Protein AF-A0A971F1M7-F1 (afdb_monomer)

Solvent-accessible surface area (backbone atoms only — not comparable to full-atom values): 2766 Å² total; per-residue (Å²): 117,73,66,63,51,55,52,51,55,48,53,52,50,52,52,50,51,51,52,50,49,44,60,71,50,51,49,56,50,51,53,53,53,49,53,51,50,50,40,55,70,51,50,49,62,60,69,74,102

Mean predicted aligned error: 7.94 Å

Structure (mmCIF, N/CA/C/O backbone):
data_AF-A0A971F1M7-F1
#
_entry.id   AF-A0A971F1M7-F1
#
loop_
_atom_site.group_PDB
_atom_site.id
_atom_site.type_symbol
_atom_site.label_atom_id
_atom_site.label_alt_id
_atom_site.label_comp_id
_atom_site.label_asym_id
_atom_site.label_entity_id
_atom_site.label_seq_id
_atom_site.pdbx_PDB_ins_code
_atom_site.Cartn_x
_atom_site.Cartn_y
_atom_site.Cartn_z
_atom_site.occupancy
_atom_site.B_iso_or_equiv
_atom_site.auth_seq_id
_atom_site.auth_comp_id
_atom_site.auth_asym_id
_atom_site.auth_atom_id
_atom_site.pdbx_PDB_model_num
ATOM 1 N N . MET A 1 1 ? -16.576 -1.114 32.621 1.00 57.47 1 MET A N 1
ATOM 2 C CA . MET A 1 1 ? -16.346 -1.998 31.443 1.00 57.47 1 MET A CA 1
ATOM 3 C C . MET A 1 1 ? -16.785 -1.422 30.081 1.00 57.47 1 MET A C 1
ATOM 5 O O . MET A 1 1 ? -16.103 -1.671 29.094 1.00 57.47 1 MET A O 1
ATOM 9 N N . ARG A 1 2 ? -17.889 -0.660 29.969 1.00 65.06 2 ARG A N 1
ATOM 10 C CA . ARG A 1 2 ? -18.421 -0.149 28.676 1.00 65.06 2 ARG A CA 1
ATOM 11 C C . ARG A 1 2 ? -17.498 0.859 27.955 1.00 65.06 2 ARG A C 1
ATOM 13 O O . ARG A 1 2 ? -17.359 0.785 26.738 1.00 65.06 2 ARG A O 1
ATOM 20 N N . TYR A 1 3 ? -16.819 1.733 28.704 1.00 67.94 3 TYR A N 1
ATOM 21 C CA . TYR A 1 3 ? -15.878 2.728 28.160 1.00 67.94 3 TYR A CA 1
ATOM 22 C C . TYR A 1 3 ? -14.628 2.102 27.520 1.00 67.94 3 TYR A C 1
ATOM 24 O O . TYR A 1 3 ? -14.301 2.439 26.384 1.00 67.94 3 TYR A O 1
ATOM 32 N N . LYS A 1 4 ? -14.004 1.110 28.176 1.00 73.06 4 LYS A N 1
ATOM 33 C CA . LYS A 1 4 ? -12.821 0.406 27.640 1.00 73.06 4 LYS A CA 1
ATOM 34 C C . LYS A 1 4 ? -13.096 -0.269 26.289 1.00 73.06 4 LYS A C 1
ATOM 36 O O . LYS A 1 4 ? -12.250 -0.230 25.403 1.00 73.06 4 LYS A O 1
ATOM 41 N N . ARG A 1 5 ? -14.303 -0.824 26.091 1.00 75.81 5 ARG A N 1
ATOM 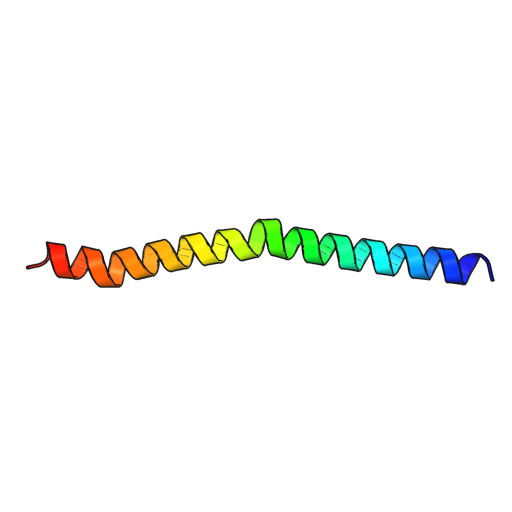42 C CA . ARG A 1 5 ? -14.710 -1.387 24.790 1.00 75.81 5 ARG A CA 1
ATOM 43 C C . ARG A 1 5 ? -14.797 -0.310 23.709 1.00 75.81 5 ARG A C 1
ATOM 45 O O . ARG A 1 5 ? -14.204 -0.482 22.650 1.00 75.81 5 ARG A O 1
ATOM 52 N N . LYS A 1 6 ? -15.477 0.815 23.970 1.00 78.75 6 LYS A N 1
ATOM 53 C CA . LYS A 1 6 ? -15.580 1.927 23.001 1.00 78.75 6 LYS A CA 1
ATOM 54 C C . LYS A 1 6 ? -14.208 2.445 22.575 1.00 78.75 6 LYS A C 1
ATOM 56 O O . LYS A 1 6 ? -13.991 2.673 21.387 1.00 78.75 6 LYS A O 1
ATOM 61 N N . GLU A 1 7 ? -13.289 2.595 23.521 1.00 84.19 7 GLU A N 1
ATOM 62 C CA . GLU A 1 7 ? -11.938 3.070 23.235 1.00 84.19 7 GLU A CA 1
ATOM 63 C C . GLU A 1 7 ? -11.139 2.061 22.398 1.00 84.19 7 GLU A C 1
ATOM 65 O O . GLU A 1 7 ? -10.513 2.435 21.405 1.00 84.19 7 GLU A O 1
ATOM 70 N N . HIS A 1 8 ? -11.252 0.766 22.712 1.00 84.06 8 HIS A N 1
ATOM 71 C CA . HIS A 1 8 ? -10.635 -0.304 21.932 1.00 84.06 8 HIS A CA 1
ATOM 72 C C . HIS A 1 8 ? -11.156 -0.342 20.484 1.00 84.06 8 HIS A C 1
ATOM 74 O O . HIS A 1 8 ? -10.366 -0.341 19.540 1.00 84.06 8 HIS A O 1
ATOM 80 N N . PHE A 1 9 ? -12.476 -0.243 20.280 1.00 83.69 9 PHE A N 1
ATOM 81 C CA . PHE A 1 9 ? -13.074 -0.152 18.941 1.00 83.69 9 PHE A CA 1
ATOM 82 C C . PHE A 1 9 ? -12.694 1.133 18.190 1.00 83.69 9 PHE A C 1
ATOM 84 O O . PHE A 1 9 ? -12.635 1.131 16.959 1.00 83.69 9 PHE A O 1
ATOM 91 N N . LYS A 1 10 ? -12.439 2.245 18.892 1.00 84.81 10 LYS A N 1
ATOM 92 C CA . LYS A 1 10 ? -11.968 3.494 18.274 1.00 84.81 10 LYS A CA 1
ATOM 93 C C . LYS A 1 10 ? -10.522 3.345 17.787 1.00 84.81 10 LYS A C 1
ATOM 95 O O . LYS A 1 10 ? -10.239 3.680 16.641 1.00 84.81 10 LYS A O 1
ATOM 100 N N . ARG A 1 11 ? -9.645 2.745 18.603 1.00 86.94 11 ARG A N 1
ATOM 101 C CA . ARG A 1 11 ? -8.258 2.426 18.218 1.00 86.94 11 ARG A CA 1
ATOM 102 C C . ARG A 1 11 ? -8.199 1.445 17.045 1.00 86.94 11 ARG A C 1
ATOM 104 O O . ARG A 1 11 ? -7.430 1.669 16.116 1.00 86.94 11 ARG A O 1
ATOM 111 N N . MET A 1 12 ? -9.040 0.406 17.039 1.00 85.56 12 MET A N 1
ATOM 112 C CA . MET A 1 12 ? -9.114 -0.540 15.915 1.00 85.56 12 MET A CA 1
ATOM 113 C C . MET A 1 12 ? -9.545 0.138 14.609 1.00 85.56 12 MET A C 1
ATOM 115 O O . MET A 1 12 ? -8.924 -0.085 13.572 1.00 85.56 12 MET A O 1
ATO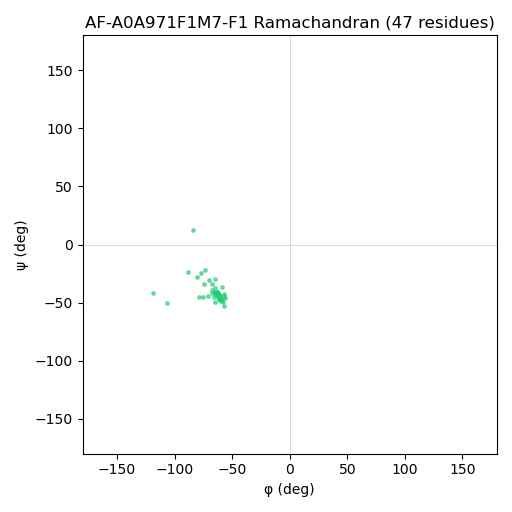M 119 N N . ARG A 1 13 ? -10.561 1.013 14.650 1.00 88.56 13 ARG A N 1
ATOM 120 C CA . ARG A 1 13 ? -10.999 1.775 13.467 1.00 88.56 13 ARG A CA 1
ATOM 121 C C . ARG A 1 13 ? -9.920 2.716 12.946 1.00 88.56 13 ARG A C 1
ATOM 123 O O . ARG A 1 13 ? -9.717 2.776 11.741 1.00 88.56 13 ARG A O 1
ATOM 130 N N . HIS A 1 14 ? -9.196 3.391 13.835 1.00 89.19 14 HIS A N 1
ATOM 131 C CA . HIS A 1 14 ? -8.119 4.294 13.437 1.00 89.19 14 HIS A CA 1
ATOM 132 C C . HIS A 1 14 ? -6.949 3.547 12.782 1.00 89.19 14 HIS A C 1
ATOM 134 O O . HIS A 1 14 ? -6.440 3.986 11.756 1.00 89.19 14 HIS A O 1
ATOM 140 N N . LYS A 1 15 ? -6.566 2.379 13.320 1.00 88.12 15 LYS A N 1
ATOM 141 C CA . LYS A 1 15 ? -5.562 1.507 12.689 1.00 88.12 15 LYS A CA 1
ATOM 142 C C . LYS A 1 15 ? -6.018 1.017 11.314 1.00 88.12 15 LYS A C 1
ATOM 144 O O . LYS A 1 15 ? -5.234 1.031 10.373 1.00 88.12 15 LYS A O 1
ATOM 149 N N . LYS A 1 16 ? -7.293 0.638 11.176 1.00 89.62 16 LYS A N 1
ATOM 150 C CA . LYS A 1 16 ? -7.859 0.217 9.887 1.00 89.62 16 LYS A CA 1
ATOM 151 C C . LYS A 1 16 ? -7.869 1.362 8.869 1.00 89.62 16 LYS A C 1
ATOM 153 O O . LYS A 1 16 ? -7.498 1.138 7.727 1.00 89.62 16 LYS A O 1
ATOM 158 N N . ALA A 1 17 ? -8.233 2.576 9.286 1.00 90.44 17 ALA A N 1
ATOM 159 C CA . ALA A 1 17 ? -8.219 3.760 8.428 1.00 90.44 17 ALA A CA 1
ATOM 160 C C . ALA A 1 17 ? -6.802 4.122 7.958 1.00 90.44 17 ALA A C 1
ATOM 162 O O . ALA A 1 17 ? -6.614 4.388 6.777 1.00 90.44 17 ALA A O 1
ATOM 163 N N . ILE A 1 18 ? -5.806 4.058 8.851 1.00 90.12 18 ILE A N 1
ATOM 164 C CA . ILE A 1 18 ? -4.397 4.275 8.487 1.00 90.12 18 ILE A CA 1
ATOM 165 C C . ILE A 1 18 ? -3.936 3.223 7.476 1.00 90.12 18 ILE A C 1
ATOM 167 O O . ILE A 1 18 ? -3.354 3.580 6.459 1.00 90.12 18 ILE A O 1
ATOM 171 N N . ASN A 1 19 ? -4.235 1.941 7.706 1.00 88.88 19 ASN A N 1
ATOM 172 C CA . ASN A 1 19 ? -3.870 0.898 6.748 1.00 88.88 19 ASN A CA 1
ATOM 173 C C . ASN A 1 19 ? -4.536 1.116 5.387 1.00 88.88 19 ASN A C 1
ATOM 175 O O . ASN A 1 19 ? -3.860 1.010 4.372 1.00 88.88 19 ASN A O 1
ATOM 179 N N . ILE A 1 20 ? -5.830 1.446 5.356 1.00 91.19 20 ILE A N 1
ATOM 180 C CA . ILE A 1 20 ? -6.528 1.748 4.101 1.00 91.19 20 ILE A CA 1
ATOM 181 C C . ILE A 1 20 ? -5.837 2.913 3.396 1.00 91.19 20 ILE A C 1
ATOM 183 O O . ILE A 1 20 ? -5.463 2.757 2.245 1.00 91.19 20 ILE A O 1
ATOM 187 N N . PHE A 1 21 ? -5.575 4.016 4.101 1.00 90.62 21 PHE A N 1
ATOM 188 C CA . PHE A 1 21 ? -4.882 5.180 3.550 1.00 90.62 21 PHE A CA 1
ATOM 189 C C . PHE A 1 21 ? -3.510 4.819 2.958 1.00 90.62 21 PHE A C 1
ATOM 191 O O . PHE A 1 21 ? -3.198 5.215 1.838 1.00 90.62 21 PHE A O 1
ATOM 198 N N . LEU A 1 22 ? -2.708 4.022 3.672 1.00 88.50 22 LEU A N 1
ATOM 199 C CA . LEU A 1 22 ? -1.407 3.552 3.189 1.00 88.50 22 LEU A CA 1
ATOM 200 C C . LEU A 1 22 ? -1.549 2.731 1.898 1.00 88.50 22 LEU A C 1
ATOM 202 O O . LEU A 1 22 ? -0.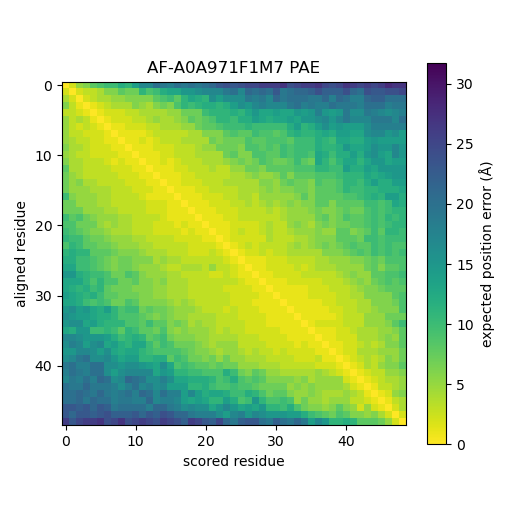857 2.996 0.917 1.00 88.50 22 LEU A O 1
ATOM 206 N N . TYR A 1 23 ? -2.478 1.778 1.855 1.00 89.56 23 TYR A N 1
ATOM 207 C CA . TYR A 1 23 ? -2.686 0.958 0.660 1.00 89.56 23 TYR A CA 1
ATOM 208 C C . TYR A 1 23 ? -3.311 1.730 -0.507 1.00 89.56 23 TYR A C 1
ATOM 210 O O . TYR A 1 23 ? -3.023 1.421 -1.658 1.00 89.56 23 TYR A O 1
ATOM 218 N N . THR A 1 24 ? -4.140 2.740 -0.252 1.00 90.25 24 THR A N 1
ATOM 219 C CA . THR A 1 24 ? -4.808 3.493 -1.322 1.00 90.25 24 THR A CA 1
ATOM 220 C C . THR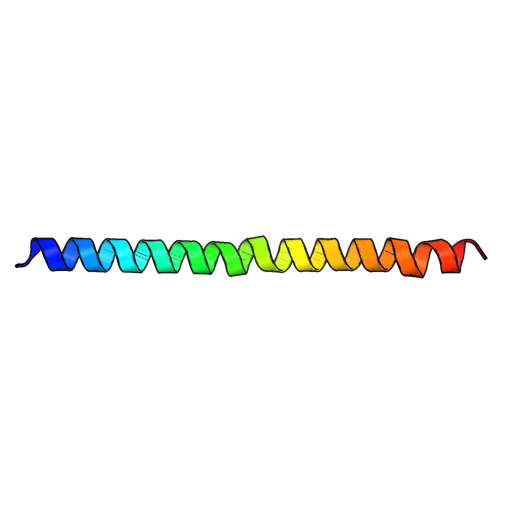 A 1 24 ? -4.000 4.669 -1.846 1.00 90.25 24 THR A C 1
ATOM 222 O O . THR A 1 24 ? -4.261 5.106 -2.957 1.00 90.25 24 THR A O 1
ATOM 225 N N . LEU A 1 25 ? -3.060 5.221 -1.073 1.00 88.81 25 LEU A N 1
ATOM 226 C CA . LEU A 1 25 ? -2.287 6.401 -1.485 1.00 88.81 25 LEU A CA 1
ATOM 227 C C . LEU A 1 25 ? -0.788 6.134 -1.571 1.00 88.81 25 LEU A C 1
ATOM 229 O O . LEU A 1 25 ? -0.145 6.561 -2.529 1.00 88.81 25 LEU A O 1
ATOM 233 N N . VAL A 1 26 ? -0.215 5.401 -0.616 1.00 89.94 26 VAL A N 1
ATOM 234 C CA . VAL A 1 26 ? 1.237 5.168 -0.584 1.00 89.94 26 VAL A CA 1
ATOM 235 C C . VAL A 1 26 ? 1.639 4.079 -1.575 1.00 89.94 26 VAL A C 1
ATOM 237 O O . VAL A 1 26 ? 2.562 4.268 -2.356 1.00 89.94 26 VAL A O 1
ATOM 240 N N . MET A 1 27 ? 0.907 2.968 -1.627 1.00 89.69 27 MET A N 1
ATOM 241 C CA . MET A 1 27 ? 1.163 1.910 -2.614 1.00 89.69 27 MET A CA 1
ATOM 242 C C . MET A 1 27 ? 1.106 2.395 -4.076 1.00 89.69 27 MET A C 1
ATOM 244 O O . MET A 1 27 ? 2.091 2.196 -4.787 1.00 89.69 27 MET A O 1
ATOM 248 N N . PRO A 1 28 ? 0.037 3.065 -4.554 1.00 90.62 28 PRO A N 1
ATOM 249 C CA . PRO A 1 28 ? -0.006 3.497 -5.950 1.00 90.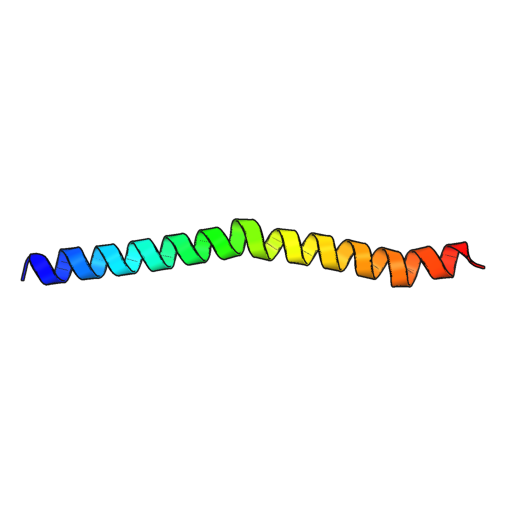62 28 PRO A CA 1
ATOM 250 C C . PRO A 1 28 ? 1.022 4.581 -6.271 1.00 90.62 28 PRO A C 1
ATOM 252 O O . PRO A 1 28 ? 1.577 4.571 -7.366 1.00 90.62 28 PRO A O 1
ATOM 255 N N . SER A 1 29 ? 1.330 5.481 -5.332 1.00 92.38 29 SER A N 1
ATOM 256 C CA . 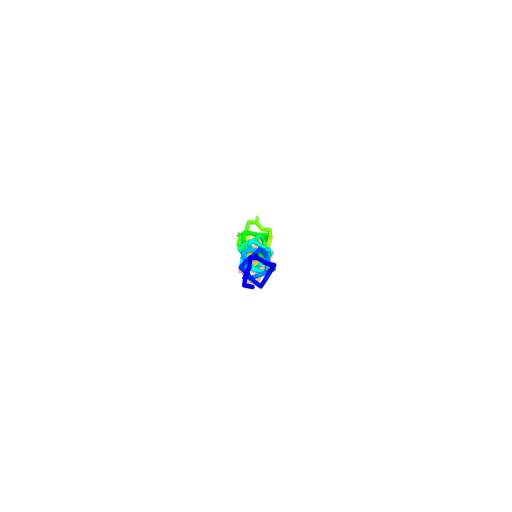SER A 1 29 ? 2.360 6.499 -5.565 1.00 92.38 29 SER A CA 1
ATOM 257 C C . SER A 1 29 ? 3.746 5.876 -5.734 1.00 92.38 29 SER A C 1
ATOM 259 O O . SER A 1 29 ? 4.454 6.254 -6.664 1.00 92.38 29 SER A O 1
ATOM 261 N N . ILE A 1 30 ? 4.102 4.868 -4.928 1.00 92.81 30 ILE A N 1
ATOM 262 C CA . ILE A 1 30 ? 5.357 4.113 -5.085 1.00 92.81 30 ILE A CA 1
ATOM 263 C C . ILE A 1 30 ? 5.407 3.395 -6.439 1.00 92.81 30 ILE A C 1
ATOM 265 O O . ILE A 1 30 ? 6.434 3.443 -7.113 1.00 92.81 30 ILE A O 1
ATOM 269 N N . VAL A 1 31 ? 4.309 2.758 -6.860 1.00 93.75 31 VAL A N 1
ATOM 270 C CA . VAL A 1 31 ? 4.240 2.056 -8.154 1.00 93.75 31 VAL A CA 1
ATOM 271 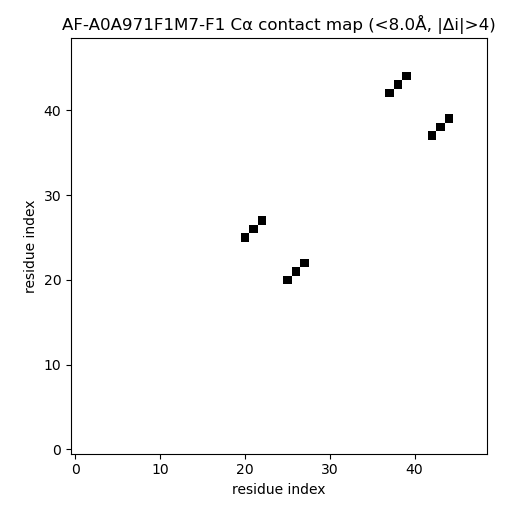C C . VAL A 1 31 ? 4.468 3.017 -9.321 1.00 93.75 31 VAL A C 1
ATOM 273 O O . VAL A 1 31 ? 5.248 2.711 -10.221 1.00 93.75 31 VAL A O 1
ATOM 276 N N . ILE A 1 32 ? 3.841 4.196 -9.289 1.00 93.38 32 ILE A N 1
ATOM 277 C CA . ILE A 1 32 ? 4.033 5.231 -10.314 1.00 93.38 32 ILE A CA 1
ATOM 278 C C . ILE A 1 32 ? 5.496 5.691 -10.338 1.00 93.38 32 ILE A C 1
ATOM 280 O O . ILE A 1 32 ? 6.108 5.745 -11.403 1.00 93.38 32 ILE A O 1
ATOM 284 N N . LEU A 1 33 ? 6.078 5.971 -9.169 1.00 94.06 33 LEU A N 1
ATOM 285 C CA . LEU A 1 33 ? 7.469 6.416 -9.035 1.00 94.06 33 LEU A CA 1
ATOM 286 C C . LEU A 1 33 ? 8.459 5.382 -9.585 1.00 94.06 33 LEU A C 1
ATOM 288 O O . LEU A 1 33 ? 9.370 5.733 -10.333 1.00 94.06 33 LEU A O 1
ATOM 292 N N . LEU A 1 34 ? 8.246 4.102 -9.269 1.00 93.69 34 LEU A N 1
ATOM 293 C CA . LEU A 1 34 ? 9.031 2.998 -9.819 1.00 93.69 34 LEU A CA 1
ATOM 294 C C . LEU A 1 34 ? 8.881 2.902 -11.339 1.00 93.69 34 LEU A C 1
ATOM 296 O O . LEU A 1 34 ? 9.883 2.727 -12.025 1.00 93.69 34 LEU A O 1
ATOM 300 N N . GLY A 1 35 ? 7.671 3.075 -11.873 1.00 91.69 35 GLY A N 1
ATOM 301 C CA . GLY A 1 35 ? 7.435 3.105 -13.317 1.00 91.69 35 GLY A CA 1
ATOM 302 C C . GLY A 1 35 ? 8.252 4.190 -14.024 1.00 91.69 35 GLY A C 1
ATOM 303 O O . GLY A 1 35 ? 8.900 3.913 -15.032 1.00 91.69 35 GLY A O 1
ATOM 304 N N . TYR A 1 36 ? 8.299 5.400 -13.462 1.00 92.25 36 TYR A N 1
ATOM 305 C CA . TYR A 1 36 ? 9.118 6.489 -14.003 1.00 92.25 36 TYR A CA 1
ATOM 306 C C . TYR A 1 36 ? 10.619 6.236 -13.872 1.00 92.25 36 TYR A C 1
ATOM 308 O O . TYR A 1 36 ? 11.367 6.532 -14.801 1.00 92.25 36 TYR A O 1
ATOM 316 N N . LEU A 1 37 ? 11.075 5.667 -12.755 1.00 90.94 37 LEU A N 1
ATOM 317 C CA . LE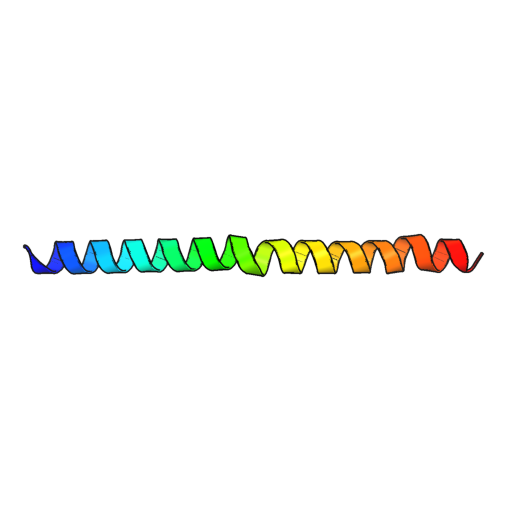U A 1 37 ? 12.484 5.307 -12.586 1.00 90.94 37 LEU A CA 1
ATOM 318 C C . LEU A 1 37 ? 12.914 4.256 -13.610 1.00 90.94 37 LEU A C 1
ATOM 320 O O . LEU A 1 37 ? 13.951 4.412 -14.247 1.00 90.94 37 LEU A O 1
ATOM 324 N N . VAL A 1 38 ? 12.095 3.226 -13.815 1.00 88.62 38 VAL A N 1
ATOM 325 C CA . VAL A 1 38 ? 12.330 2.204 -14.840 1.00 88.62 38 VAL A CA 1
ATOM 326 C C . VAL A 1 38 ? 12.340 2.833 -16.232 1.00 88.62 38 VAL A C 1
ATOM 328 O O . VAL A 1 38 ? 13.240 2.549 -17.017 1.00 88.62 38 VAL A O 1
ATOM 331 N N . ALA A 1 39 ? 11.405 3.736 -16.533 1.00 86.69 39 ALA A 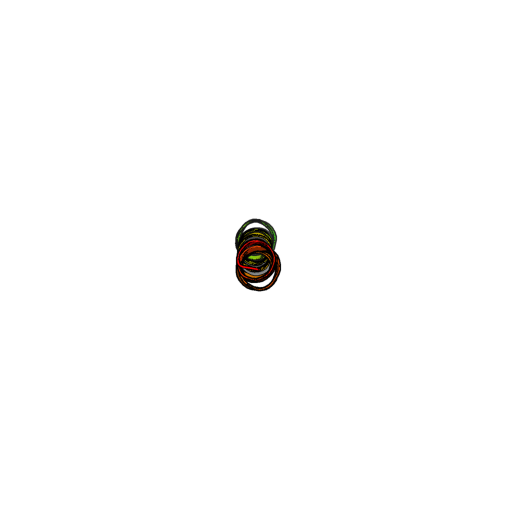N 1
ATOM 332 C CA . ALA A 1 39 ? 11.399 4.472 -17.793 1.00 86.69 39 ALA A CA 1
ATOM 333 C C . ALA A 1 39 ? 12.690 5.288 -17.992 1.00 86.69 39 ALA A C 1
ATOM 335 O O . ALA A 1 39 ? 13.328 5.185 -19.035 1.00 86.69 39 ALA A O 1
ATOM 336 N N . CYS A 1 40 ? 13.141 6.035 -16.986 1.00 87.88 40 CYS A N 1
ATOM 337 C CA . CYS A 1 40 ? 14.390 6.792 -17.069 1.00 87.88 40 CYS A CA 1
ATOM 338 C C . CYS A 1 40 ? 15.625 5.895 -17.232 1.00 87.88 40 CYS A C 1
ATOM 340 O O . CYS A 1 40 ? 16.520 6.228 -18.000 1.00 87.88 40 CYS A O 1
ATOM 342 N N . VAL A 1 41 ? 15.689 4.766 -16.524 1.00 86.81 41 VAL A N 1
ATOM 343 C CA . VAL A 1 41 ? 16.865 3.879 -16.533 1.00 86.81 41 VAL A CA 1
ATOM 344 C C . VAL A 1 41 ? 16.902 2.972 -17.760 1.00 86.81 41 VAL A C 1
ATOM 346 O O . VAL A 1 41 ? 17.983 2.573 -18.175 1.00 86.81 41 VAL A O 1
ATOM 349 N N . ILE A 1 42 ? 15.755 2.629 -18.348 1.00 82.12 42 ILE A N 1
ATOM 350 C CA . ILE A 1 42 ? 15.686 1.695 -19.480 1.00 82.12 42 ILE A CA 1
ATOM 351 C C . ILE A 1 42 ? 15.386 2.424 -20.789 1.00 82.12 42 ILE A C 1
ATOM 353 O O . ILE A 1 42 ? 16.100 2.228 -21.765 1.00 82.12 42 ILE A O 1
ATOM 357 N N . ILE A 1 43 ? 14.360 3.277 -20.830 1.00 75.81 43 ILE A N 1
ATOM 358 C CA . ILE A 1 43 ? 13.894 3.910 -22.075 1.00 75.81 43 ILE A CA 1
ATOM 359 C C . ILE A 1 43 ? 14.849 5.024 -22.506 1.00 75.81 43 ILE A C 1
ATOM 361 O O . ILE A 1 43 ? 15.237 5.079 -23.670 1.00 75.81 43 ILE A O 1
ATOM 365 N N . LEU A 1 44 ? 15.271 5.883 -21.574 1.00 75.31 44 LEU A N 1
ATOM 366 C CA . LEU A 1 44 ? 16.147 7.017 -21.883 1.00 75.31 44 LEU A CA 1
ATOM 367 C C . LEU A 1 44 ? 17.502 6.594 -22.494 1.00 75.31 44 LEU A C 1
ATOM 369 O O . LEU A 1 44 ? 17.859 7.123 -23.548 1.00 75.31 44 LEU A O 1
ATOM 373 N N . PRO A 1 45 ? 18.249 5.626 -21.924 1.00 78.56 45 PRO A N 1
ATOM 374 C CA . PRO A 1 45 ? 19.501 5.180 -22.534 1.00 78.56 45 PRO A CA 1
ATOM 375 C C . PRO A 1 45 ? 19.292 4.327 -23.788 1.00 78.56 45 PRO A C 1
ATOM 377 O O . PRO A 1 45 ? 20.200 4.250 -24.611 1.00 78.56 45 PRO A O 1
ATOM 380 N N . TYR A 1 46 ? 18.121 3.706 -23.961 1.00 77.81 46 TYR A N 1
ATOM 381 C CA . TYR A 1 46 ? 17.797 2.980 -25.188 1.00 77.81 46 TYR A CA 1
ATOM 382 C C . TYR A 1 46 ? 17.472 3.924 -26.356 1.00 77.81 46 TYR A C 1
ATOM 384 O O . TYR A 1 46 ? 17.827 3.621 -27.487 1.00 77.81 46 TYR A O 1
ATOM 392 N N . MET A 1 47 ? 16.846 5.079 -26.094 1.00 73.25 47 MET A N 1
ATOM 393 C CA . MET A 1 47 ? 16.606 6.121 -27.108 1.00 73.25 47 MET A CA 1
ATOM 394 C C . MET A 1 47 ? 17.847 6.960 -27.428 1.00 73.25 47 MET A C 1
ATOM 396 O O . MET A 1 47 ? 17.918 7.553 -28.498 1.00 73.25 47 MET A O 1
ATOM 400 N N . SER A 1 48 ? 18.805 7.044 -26.504 1.00 70.81 48 SER A N 1
ATOM 401 C CA . SER A 1 48 ? 20.046 7.808 -26.683 1.00 70.81 48 SER A CA 1
ATOM 402 C C . SER A 1 48 ? 21.146 7.026 -27.425 1.00 70.81 48 SER A C 1
ATOM 404 O O . SER A 1 48 ? 22.305 7.450 -27.400 1.00 70.81 48 SER A O 1
ATOM 406 N N . LYS A 1 49 ? 20.804 5.888 -28.039 1.00 52.97 49 LYS A N 1
ATOM 407 C CA . LYS A 1 49 ? 21.704 5.032 -28.818 1.00 52.97 49 LYS A CA 1
ATOM 408 C C . LYS A 1 49 ? 21.405 5.115 -30.307 1.00 52.97 49 LYS A C 1
ATOM 410 O O . LYS A 1 49 ? 20.207 5.157 -30.656 1.00 52.97 49 LYS A O 1
#

Sequence (49 aa):
MRYKRKEHFKRMRHKKAINIFLYTLVMPSIVILLGYLVACVIILPYMSK

Foldseek 3Di:
DVVVVVVVVVVVVVVVVVVVCCVVPVVVVVVVVVVVVCCCVPVVVVVVD

pLDDT: mean 84.35, std 9.35, range [52.97, 94.06]

Radius of gyration: 20.84 Å; Cα contacts (8 Å, |Δi|>4): 6; chains: 1; bounding box: 40×10×60 Å

Secondary structure (DSSP, 8-state):
-HHHHHHHHHHHHHHHHHHHHIIIIIHHHHHHHHHHHHIIIIIHHHHT-